Protein AF-A0A955KPF1-F1 (afdb_monomer)

pLDDT: mean 85.53, std 12.34, range [39.06, 94.88]

Nearest PDB structures (foldseek):
  8xyv-assembly1_A  TM=4.304E-01  e=3.222E+00  synthetic construct

Secondary structure (DSSP, 8-state):
-HHHHHHHHHHHHHHHHHHTT-HHHHHHHHHHHHHHS-TTHHHHHHHHHHHHTTGGGS--HHHHHHHHHHHHHHHHHHHHHGGG-

Radius of gyration: 13.69 Å; Cα contacts (8 Å, |Δi|>4): 63; chains: 1; bounding box: 35×28×38 Å

Solvent-accessible surface area (backbone atoms only — not comparable to full-atom values): 4663 Å² total; per-residue (Å²): 109,70,70,61,52,51,49,54,53,51,54,50,51,34,53,51,23,55,77,70,65,36,57,71,58,23,52,53,48,47,52,55,42,46,77,76,45,75,43,70,66,44,35,57,51,13,48,51,49,19,58,71,73,53,21,87,82,55,76,48,59,46,30,52,49,27,46,53,48,31,55,53,50,54,63,47,46,58,63,64,54,61,78,77,114

Mean predicted aligned error: 5.7 Å

Structure (mmCIF, N/CA/C/O backbone):
data_AF-A0A955KPF1-F1
#
_entry.id   AF-A0A955KPF1-F1
#
loop_
_atom_site.group_PDB
_atom_site.id
_atom_site.type_symbol
_atom_site.label_atom_id
_atom_site.label_alt_id
_atom_site.label_comp_id
_atom_site.label_asym_id
_atom_site.label_entity_id
_atom_site.label_seq_id
_atom_site.pdbx_PDB_ins_code
_atom_site.Cartn_x
_atom_site.Cartn_y
_atom_site.Cartn_z
_atom_site.occupancy
_atom_site.B_iso_or_equiv
_atom_site.auth_seq_id
_atom_site.auth_comp_id
_atom_site.auth_asym_id
_atom_site.auth_atom_id
_atom_site.pdbx_PDB_model_num
ATOM 1 N N . MET A 1 1 ? -11.821 14.287 13.020 1.00 66.75 1 MET A N 1
ATOM 2 C CA . MET A 1 1 ? -10.553 14.959 12.648 1.00 66.75 1 MET A CA 1
ATOM 3 C C . MET A 1 1 ? -9.322 14.076 12.881 1.00 66.75 1 MET A C 1
ATOM 5 O O . MET A 1 1 ? -8.624 13.793 11.920 1.00 66.75 1 MET A O 1
ATOM 9 N N . ILE A 1 2 ? -9.092 13.553 14.095 1.00 79.81 2 ILE A N 1
ATOM 10 C CA . ILE A 1 2 ? -7.887 12.757 14.432 1.00 79.81 2 ILE A CA 1
ATOM 11 C C . ILE A 1 2 ? -7.728 11.486 13.570 1.00 79.81 2 ILE A C 1
ATOM 13 O O . ILE A 1 2 ? -6.642 11.228 13.063 1.00 79.81 2 ILE A O 1
ATOM 17 N N . ARG A 1 3 ? -8.807 10.720 13.333 1.00 82.19 3 ARG A N 1
ATOM 18 C CA . ARG A 1 3 ? -8.755 9.502 12.488 1.00 82.19 3 ARG A CA 1
ATOM 19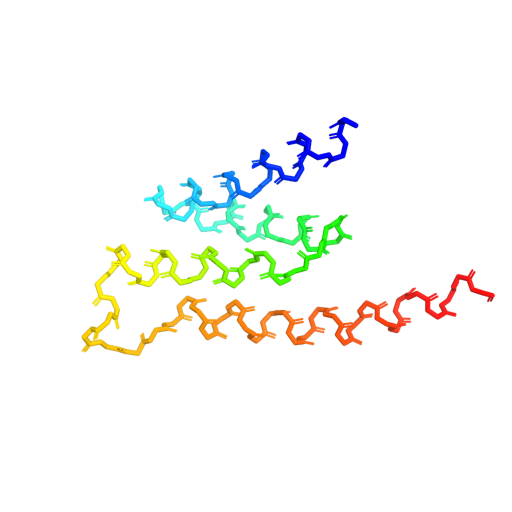 C C . ARG A 1 3 ? -8.394 9.795 11.027 1.00 82.19 3 ARG A C 1
ATOM 21 O O . ARG A 1 3 ? -7.696 9.007 10.406 1.00 82.19 3 ARG A O 1
ATOM 28 N N . PHE A 1 4 ? -8.848 10.930 10.498 1.00 86.62 4 PHE A N 1
ATOM 29 C CA . PHE A 1 4 ? -8.547 11.351 9.128 1.00 86.62 4 PHE A CA 1
ATOM 30 C C . PHE A 1 4 ? -7.093 11.817 8.994 1.00 86.62 4 PHE A C 1
ATOM 32 O O . PHE A 1 4 ? -6.403 11.432 8.057 1.00 86.62 4 PHE A O 1
ATOM 39 N N . LEU A 1 5 ? -6.595 12.568 9.981 1.00 89.69 5 LEU A N 1
ATOM 40 C CA . LEU A 1 5 ? -5.188 12.960 10.036 1.00 89.69 5 LEU A CA 1
ATOM 41 C C . LEU A 1 5 ? -4.273 11.726 10.113 1.00 89.69 5 LEU A C 1
ATOM 43 O O . LEU A 1 5 ? -3.305 11.626 9.368 1.00 89.69 5 LEU A O 1
ATOM 47 N N . GLY A 1 6 ? -4.617 10.757 10.969 1.00 89.69 6 GLY A N 1
ATOM 48 C CA . GLY A 1 6 ? -3.877 9.501 11.095 1.00 89.69 6 GLY A CA 1
ATOM 49 C C . GLY A 1 6 ? -3.877 8.665 9.813 1.00 89.69 6 GLY A C 1
ATOM 50 O O . GLY A 1 6 ? -2.860 8.054 9.495 1.00 89.69 6 GLY A O 1
ATOM 51 N N . PHE A 1 7 ? -4.978 8.678 9.055 1.00 91.81 7 PHE A N 1
ATOM 52 C CA . PHE A 1 7 ? -5.048 8.051 7.736 1.00 91.81 7 PHE A CA 1
ATOM 53 C C . PHE A 1 7 ? -4.053 8.692 6.763 1.00 91.81 7 PHE A C 1
ATOM 55 O O . PHE A 1 7 ? -3.232 7.982 6.190 1.00 91.81 7 PHE A O 1
ATOM 62 N N . ILE A 1 8 ?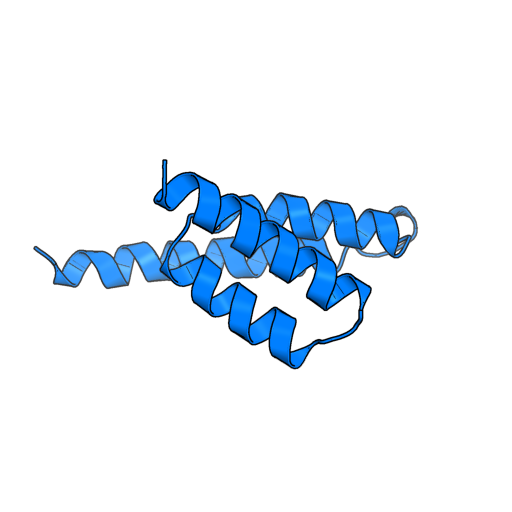 -4.069 10.023 6.625 1.00 92.81 8 ILE A N 1
ATOM 63 C CA . ILE A 1 8 ? -3.158 10.737 5.715 1.00 92.81 8 ILE A CA 1
ATOM 64 C C . ILE A 1 8 ? -1.700 10.492 6.109 1.00 92.81 8 ILE A C 1
ATOM 66 O O . ILE A 1 8 ? -0.882 10.156 5.259 1.00 92.81 8 ILE A O 1
ATOM 70 N N . ILE A 1 9 ? -1.377 10.617 7.399 1.00 93.44 9 ILE A N 1
ATOM 71 C CA . ILE A 1 9 ? -0.012 10.413 7.899 1.00 93.44 9 ILE A CA 1
ATOM 72 C C . ILE A 1 9 ? 0.457 8.986 7.611 1.00 93.44 9 ILE A C 1
ATOM 74 O O . ILE A 1 9 ? 1.554 8.806 7.090 1.00 93.44 9 ILE A O 1
ATOM 78 N N . GLY A 1 10 ? -0.365 7.978 7.915 1.00 93.12 10 GLY A N 1
ATOM 79 C CA . GLY A 1 10 ? -0.025 6.581 7.652 1.00 93.12 10 GLY A CA 1
ATOM 80 C C . GLY A 1 10 ? 0.174 6.307 6.163 1.00 93.12 10 GLY A C 1
ATOM 81 O O . GLY A 1 10 ? 1.158 5.680 5.784 1.00 93.12 10 GLY A O 1
ATOM 82 N N . TRP A 1 11 ? -0.709 6.840 5.318 1.00 93.88 11 TRP A N 1
ATOM 83 C CA . TRP A 1 11 ? -0.627 6.697 3.867 1.00 93.88 11 TRP A CA 1
ATOM 84 C C . TRP A 1 11 ? 0.657 7.330 3.304 1.00 93.88 11 TRP A C 1
ATOM 86 O O . TRP A 1 11 ? 1.406 6.678 2.575 1.00 93.88 11 TRP A O 1
ATOM 96 N N . CYS A 1 12 ? 0.978 8.562 3.714 1.00 94.38 12 CYS A N 1
ATOM 97 C CA . CYS A 1 12 ? 2.214 9.244 3.324 1.00 94.38 12 CYS A CA 1
ATOM 98 C C . CYS A 1 12 ? 3.463 8.517 3.831 1.00 94.38 12 CYS A C 1
ATOM 100 O O . CYS A 1 12 ? 4.455 8.429 3.113 1.00 94.38 12 CYS A O 1
ATOM 102 N N . LEU A 1 13 ? 3.425 7.980 5.053 1.00 94.88 13 LEU A N 1
ATOM 103 C CA . LEU A 1 13 ? 4.556 7.263 5.633 1.00 94.88 13 LEU A CA 1
ATOM 104 C C . LEU A 1 13 ? 4.884 5.990 4.845 1.00 94.88 13 LEU A C 1
ATOM 106 O O . LEU A 1 13 ? 6.059 5.711 4.625 1.00 94.88 13 LEU A O 1
ATOM 110 N N . ILE A 1 14 ? 3.867 5.255 4.378 1.00 94.06 14 ILE A N 1
ATOM 111 C CA . ILE A 1 14 ? 4.053 4.089 3.499 1.00 94.06 14 ILE A CA 1
ATOM 112 C C . ILE A 1 14 ? 4.729 4.522 2.199 1.00 94.06 14 ILE A C 1
ATOM 114 O O . ILE A 1 14 ? 5.741 3.937 1.816 1.00 94.06 14 ILE A O 1
ATOM 118 N N . LEU A 1 15 ? 4.212 5.572 1.552 1.00 93.62 15 LEU A N 1
ATOM 119 C CA . LEU A 1 15 ? 4.771 6.086 0.303 1.00 93.62 15 LEU A CA 1
ATOM 120 C C . LEU A 1 15 ? 6.249 6.481 0.465 1.00 93.62 15 LEU A C 1
ATOM 122 O O . LEU A 1 15 ? 7.096 6.022 -0.297 1.00 93.62 15 LEU A O 1
ATOM 126 N N . ILE A 1 16 ? 6.573 7.270 1.494 1.00 94.62 16 ILE A N 1
ATOM 127 C CA . ILE A 1 16 ? 7.948 7.701 1.790 1.00 94.62 16 ILE A CA 1
ATOM 128 C C . ILE A 1 16 ? 8.849 6.497 2.081 1.00 94.62 16 ILE A C 1
ATOM 130 O O . ILE A 1 16 ? 9.968 6.440 1.578 1.00 94.62 16 ILE A O 1
ATOM 134 N N . ALA A 1 17 ? 8.372 5.520 2.857 1.00 94.31 17 ALA A N 1
ATOM 135 C CA . ALA A 1 17 ? 9.151 4.333 3.191 1.00 94.31 17 ALA A CA 1
ATOM 136 C C . ALA A 1 17 ? 9.529 3.518 1.944 1.00 94.31 17 ALA A C 1
ATOM 138 O O . ALA A 1 17 ? 10.669 3.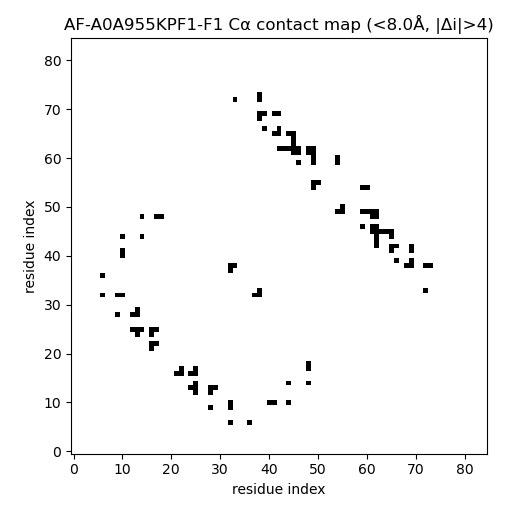068 1.840 1.00 94.31 17 ALA A O 1
ATOM 139 N N . PHE A 1 18 ? 8.613 3.365 0.982 1.00 90.50 18 PHE A N 1
ATOM 140 C CA . PHE A 1 18 ? 8.910 2.707 -0.293 1.00 90.50 18 PHE A CA 1
ATOM 141 C C . PHE A 1 18 ? 9.879 3.521 -1.157 1.00 90.50 18 PHE A C 1
ATOM 143 O O . PHE A 1 18 ? 10.841 2.956 -1.678 1.00 90.50 18 PHE A O 1
ATOM 150 N N . LEU A 1 19 ? 9.676 4.838 -1.270 1.00 91.38 19 LEU A N 1
ATOM 151 C CA . LEU A 1 19 ? 10.561 5.718 -2.045 1.00 91.38 19 LEU A CA 1
ATOM 152 C C . LEU A 1 19 ? 11.992 5.744 -1.486 1.00 91.38 19 LEU A C 1
ATOM 154 O O . LEU A 1 19 ? 12.951 5.761 -2.252 1.00 91.38 19 LEU A O 1
ATOM 158 N N . GLN A 1 20 ? 12.137 5.674 -0.161 1.00 94.00 20 GLN A N 1
ATOM 159 C CA . GLN A 1 20 ? 13.427 5.636 0.533 1.00 94.00 20 GLN A CA 1
ATOM 160 C C . GLN A 1 20 ? 14.004 4.214 0.673 1.00 94.00 20 GLN A C 1
ATOM 162 O O . GLN A 1 20 ? 15.031 4.018 1.320 1.00 94.00 20 GLN A O 1
ATOM 167 N N . GLN A 1 21 ? 13.356 3.205 0.080 1.00 90.38 21 GLN A N 1
ATOM 168 C CA . GLN A 1 21 ? 13.762 1.794 0.140 1.00 90.38 21 GLN A CA 1
ATOM 169 C C . GLN A 1 21 ? 13.851 1.225 1.570 1.00 90.38 21 GLN A C 1
ATOM 171 O O . GLN A 1 21 ? 14.557 0.252 1.840 1.00 90.38 21 GLN A O 1
ATOM 176 N N . TRP A 1 22 ? 13.097 1.789 2.512 1.00 94.38 22 TRP A N 1
ATOM 177 C CA . TRP A 1 22 ? 12.977 1.291 3.881 1.00 94.38 22 TRP A CA 1
ATOM 178 C C . TRP A 1 22 ? 11.959 0.153 3.952 1.00 94.38 22 TRP A C 1
ATOM 180 O O . TRP A 1 22 ? 10.896 0.279 4.559 1.00 94.38 22 TRP A O 1
ATOM 190 N N . VAL A 1 23 ? 12.293 -0.979 3.328 1.00 86.50 23 VAL A N 1
ATOM 191 C CA . VAL A 1 23 ? 11.371 -2.109 3.108 1.00 86.50 23 VAL A CA 1
ATOM 192 C C . VAL A 1 23 ? 10.754 -2.626 4.413 1.00 86.50 23 VAL A C 1
ATOM 194 O O . VAL A 1 23 ? 9.543 -2.810 4.493 1.00 86.50 23 VAL A O 1
ATOM 197 N N . TRP A 1 24 ? 11.554 -2.795 5.468 1.00 91.25 24 TRP A N 1
ATOM 198 C CA . TRP A 1 24 ? 11.058 -3.267 6.768 1.00 91.25 24 TRP A CA 1
ATOM 199 C C . TRP A 1 24 ? 10.050 -2.308 7.404 1.00 91.25 24 TRP A C 1
ATOM 201 O O . TRP A 1 24 ? 9.039 -2.738 7.961 1.00 91.25 24 TRP A O 1
ATOM 211 N N . LEU A 1 25 ? 10.304 -1.003 7.281 1.00 92.75 25 LEU A N 1
ATOM 212 C CA . LEU A 1 25 ? 9.410 0.030 7.791 1.00 92.75 25 LEU A CA 1
ATOM 213 C C . LEU A 1 25 ? 8.127 0.081 6.956 1.00 92.75 25 LEU A C 1
ATOM 215 O O . LEU A 1 25 ? 7.038 0.121 7.521 1.00 92.75 25 LEU A O 1
ATOM 219 N N . ALA A 1 26 ? 8.241 -0.010 5.630 1.00 90.62 26 ALA A N 1
ATOM 220 C CA . ALA A 1 26 ? 7.099 -0.062 4.725 1.00 90.62 26 ALA A CA 1
ATOM 221 C C . ALA A 1 26 ? 6.167 -1.237 5.057 1.00 90.62 26 ALA A C 1
ATOM 223 O O . ALA A 1 26 ? 4.959 -1.036 5.177 1.00 90.62 26 ALA A O 1
ATOM 224 N N . ILE A 1 27 ? 6.712 -2.435 5.291 1.00 91.62 27 ILE A N 1
ATOM 225 C CA . ILE A 1 27 ? 5.928 -3.618 5.680 1.00 91.62 27 ILE A CA 1
ATOM 226 C C . ILE A 1 27 ? 5.213 -3.382 7.016 1.00 91.62 27 ILE A C 1
ATOM 228 O O . ILE A 1 27 ? 3.997 -3.558 7.105 1.00 91.62 27 ILE A O 1
ATOM 232 N N . GLY A 1 28 ? 5.944 -2.942 8.047 1.00 93.44 28 GLY A N 1
ATOM 233 C CA . GLY A 1 28 ? 5.375 -2.717 9.378 1.00 93.44 28 GLY A CA 1
ATOM 234 C C . GLY A 1 28 ? 4.262 -1.666 9.379 1.00 93.44 28 GLY A C 1
ATOM 235 O O . GLY A 1 28 ? 3.189 -1.890 9.942 1.00 93.44 28 GLY A O 1
ATOM 236 N N . VAL A 1 29 ? 4.475 -0.541 8.693 1.00 93.38 29 VAL A N 1
ATOM 237 C CA . VAL A 1 29 ? 3.469 0.523 8.584 1.00 93.38 29 VAL A CA 1
ATOM 238 C C . VAL A 1 29 ? 2.278 0.068 7.740 1.00 93.38 29 VAL A C 1
ATOM 240 O O . VAL A 1 29 ? 1.144 0.353 8.115 1.00 93.38 29 VAL A O 1
ATOM 243 N N . THR A 1 30 ? 2.492 -0.694 6.663 1.00 92.88 30 THR A N 1
ATOM 244 C CA . THR A 1 30 ? 1.401 -1.239 5.833 1.00 92.88 30 THR A CA 1
ATOM 245 C C . THR A 1 30 ? 0.514 -2.195 6.629 1.00 92.88 30 THR A C 1
ATOM 247 O O . THR A 1 30 ? -0.712 -2.101 6.547 1.00 92.88 30 THR A O 1
ATOM 250 N N . LEU A 1 31 ? 1.098 -3.065 7.460 1.00 92.31 31 LEU A N 1
ATOM 251 C CA . LEU A 1 31 ? 0.347 -3.946 8.362 1.00 92.31 31 LEU A CA 1
ATOM 252 C C . LEU A 1 31 ? -0.490 -3.143 9.365 1.00 92.31 31 LEU A C 1
ATOM 254 O O . LEU A 1 31 ? -1.701 -3.347 9.469 1.00 92.31 31 LEU A O 1
ATOM 258 N N . LEU A 1 32 ? 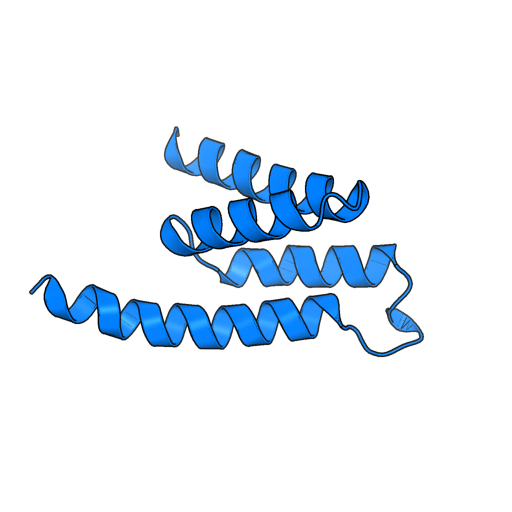0.131 -2.187 10.063 1.00 91.69 32 LEU A N 1
ATOM 259 C CA . LEU A 1 32 ? -0.561 -1.332 11.033 1.00 91.69 32 LEU A CA 1
ATOM 260 C C . LEU A 1 32 ? -1.683 -0.512 10.384 1.00 91.69 32 LEU A C 1
ATOM 262 O O . LEU A 1 32 ? -2.773 -0.384 10.949 1.00 91.69 32 LEU A O 1
ATOM 266 N N . PHE A 1 33 ? -1.430 0.017 9.188 1.00 92.44 33 PHE A N 1
ATOM 267 C CA . PHE A 1 33 ? -2.411 0.750 8.402 1.00 92.44 33 PHE A CA 1
ATOM 268 C C . PHE A 1 33 ? -3.586 -0.147 8.007 1.00 92.44 33 PHE A C 1
ATOM 270 O O . PHE A 1 33 ? -4.732 0.260 8.168 1.00 92.44 33 PHE A O 1
ATOM 277 N N . SER A 1 34 ? -3.315 -1.380 7.575 1.00 90.69 34 SER A N 1
ATOM 278 C CA . SER A 1 34 ? -4.343 -2.343 7.159 1.00 90.69 34 SER A CA 1
ATOM 279 C C . SER A 1 34 ? -5.278 -2.721 8.305 1.00 90.69 34 SER A C 1
ATOM 281 O O . SER A 1 34 ? -6.491 -2.787 8.124 1.00 90.69 34 SER A O 1
ATOM 283 N N . ILE A 1 35 ? -4.742 -2.878 9.519 1.00 89.06 35 ILE A N 1
ATOM 284 C CA . ILE A 1 35 ? -5.549 -3.158 10.715 1.00 89.06 35 ILE A CA 1
ATOM 285 C C . ILE A 1 35 ? -6.496 -1.987 11.022 1.00 89.06 35 ILE A C 1
ATOM 287 O O . ILE A 1 35 ? -7.672 -2.192 11.325 1.00 89.06 35 ILE A O 1
ATOM 291 N N . ARG A 1 36 ? -5.996 -0.747 10.948 1.00 87.06 36 ARG A N 1
ATOM 292 C CA . ARG A 1 36 ? -6.707 0.455 11.421 1.00 87.06 36 ARG A CA 1
ATOM 293 C C . ARG A 1 36 ? -7.604 1.121 10.377 1.00 87.06 36 ARG A C 1
ATOM 295 O O . ARG A 1 36 ? -8.558 1.801 10.762 1.00 87.06 36 ARG A O 1
ATOM 302 N N . TYR A 1 37 ? -7.292 0.963 9.096 1.00 88.56 37 TYR A N 1
ATOM 303 C CA . TYR A 1 37 ? -7.918 1.680 7.987 1.00 88.56 37 TYR A CA 1
ATOM 304 C C . TYR A 1 37 ? -8.324 0.726 6.858 1.00 88.56 37 TYR A C 1
ATOM 306 O O . TYR A 1 37 ? -8.040 -0.471 6.885 1.00 88.56 37 TYR A O 1
ATOM 314 N N . GLN A 1 38 ? -9.064 1.242 5.880 1.00 87.12 38 GLN A N 1
ATOM 315 C CA . GLN A 1 38 ? -9.512 0.455 4.733 1.00 87.12 38 GLN A CA 1
ATOM 316 C C . GLN A 1 38 ? -8.355 0.251 3.749 1.00 87.12 38 GLN A C 1
ATOM 318 O O . GLN A 1 38 ? -7.657 1.203 3.394 1.00 87.12 38 GLN A O 1
ATOM 323 N N . THR A 1 39 ? -8.149 -0.993 3.309 1.00 88.69 39 THR A N 1
ATOM 324 C CA . THR A 1 39 ? -6.945 -1.360 2.546 1.00 88.69 39 THR A CA 1
ATOM 325 C C . THR A 1 39 ? -7.003 -0.962 1.073 1.00 88.69 39 THR A C 1
ATOM 327 O O . THR A 1 39 ? -5.955 -0.854 0.443 1.00 88.69 39 THR A O 1
ATOM 330 N N . HIS A 1 40 ? -8.180 -0.627 0.529 1.00 88.94 40 HIS A N 1
ATOM 331 C CA . HIS A 1 40 ? -8.317 -0.159 -0.859 1.00 88.94 40 HIS A CA 1
ATOM 332 C C . HIS A 1 40 ? -7.467 1.093 -1.152 1.00 88.94 40 HIS A C 1
ATOM 334 O O . HIS A 1 40 ? -7.021 1.290 -2.279 1.00 88.94 40 HIS A O 1
ATOM 340 N N . ALA A 1 41 ? -7.178 1.923 -0.142 1.00 90.12 41 ALA A N 1
ATOM 341 C CA . ALA A 1 41 ? -6.314 3.095 -0.287 1.00 90.12 41 ALA A CA 1
ATOM 342 C C . ALA A 1 41 ? -4.855 2.736 -0.638 1.00 90.12 41 ALA A C 1
ATOM 344 O O . ALA A 1 41 ? -4.138 3.567 -1.200 1.00 90.12 41 ALA A O 1
ATOM 345 N N . LEU A 1 42 ? -4.419 1.505 -0.343 1.00 91.62 42 LEU A N 1
ATOM 346 C CA . LEU A 1 42 ? -3.101 0.989 -0.721 1.00 91.62 42 LEU A CA 1
ATOM 347 C C . LEU A 1 42 ? -3.001 0.723 -2.229 1.00 91.62 42 LEU A C 1
ATOM 349 O O . LEU A 1 42 ? -1.901 0.766 -2.769 1.00 91.62 42 LEU A O 1
ATOM 353 N N . LEU A 1 43 ? -4.127 0.512 -2.925 1.00 92.94 43 LEU A N 1
ATOM 354 C CA . LEU A 1 43 ? -4.147 0.348 -4.385 1.00 92.94 43 LEU A CA 1
ATOM 355 C C . LEU A 1 43 ? -3.623 1.603 -5.081 1.00 92.94 43 LEU A C 1
ATOM 357 O O . LEU A 1 43 ? -2.838 1.512 -6.020 1.00 92.94 43 LEU A O 1
ATOM 361 N N . LEU A 1 44 ? -4.013 2.778 -4.576 1.00 93.19 44 LEU A N 1
ATOM 362 C CA . LEU A 1 44 ? -3.527 4.052 -5.094 1.00 93.19 44 LEU A CA 1
ATOM 363 C C . LEU A 1 44 ? -2.015 4.206 -4.874 1.00 93.19 44 LEU A C 1
ATOM 365 O O . LEU A 1 44 ? -1.323 4.6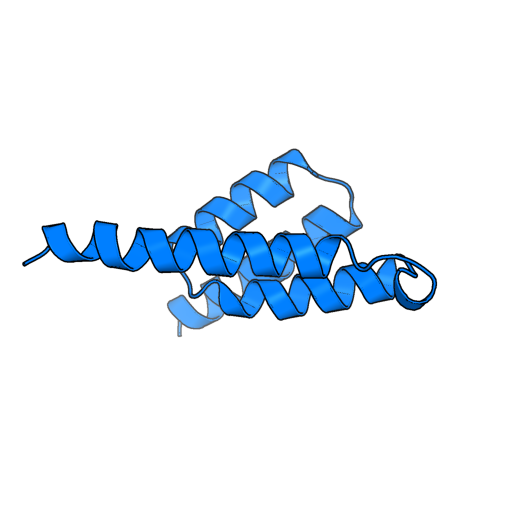90 -5.764 1.00 93.19 44 LEU A O 1
ATOM 369 N N . ILE A 1 45 ? -1.497 3.760 -3.721 1.00 92.44 45 ILE A N 1
ATOM 370 C CA . ILE A 1 45 ? -0.046 3.731 -3.467 1.00 92.44 45 ILE A CA 1
ATOM 371 C C . ILE A 1 45 ? 0.639 2.803 -4.470 1.00 92.44 45 ILE A C 1
ATOM 373 O O . ILE A 1 45 ? 1.624 3.206 -5.078 1.00 92.44 45 ILE A O 1
ATOM 377 N N . GLY A 1 46 ? 0.112 1.591 -4.667 1.00 91.50 46 GLY A N 1
ATOM 378 C CA . GLY A 1 46 ? 0.661 0.623 -5.617 1.00 91.50 46 GLY A CA 1
ATOM 379 C C . GLY A 1 46 ? 0.758 1.191 -7.033 1.00 91.50 46 GLY A C 1
ATOM 380 O O . GLY A 1 46 ? 1.820 1.115 -7.644 1.00 91.50 46 GLY A O 1
ATOM 381 N N . LEU A 1 47 ? -0.302 1.859 -7.500 1.00 92.19 47 LEU A N 1
ATOM 382 C CA . LEU A 1 47 ? -0.339 2.502 -8.815 1.00 92.19 47 LEU A CA 1
ATOM 383 C C . LEU A 1 47 ? 0.689 3.636 -8.944 1.00 92.19 47 LEU A C 1
ATOM 385 O O . LEU A 1 47 ? 1.364 3.753 -9.966 1.00 92.19 47 LEU A O 1
ATOM 389 N N . LEU A 1 48 ? 0.821 4.472 -7.909 1.00 92.38 48 LEU A N 1
ATOM 390 C CA . LEU A 1 48 ? 1.798 5.563 -7.883 1.00 92.38 48 LEU A CA 1
ATOM 391 C C . LEU A 1 48 ? 3.236 5.040 -7.870 1.00 92.38 48 LEU A C 1
ATOM 393 O O . LEU A 1 48 ? 4.082 5.581 -8.577 1.00 92.38 48 LEU A O 1
ATOM 397 N N . LEU A 1 49 ? 3.512 3.992 -7.090 1.00 90.69 49 LEU A N 1
ATOM 398 C C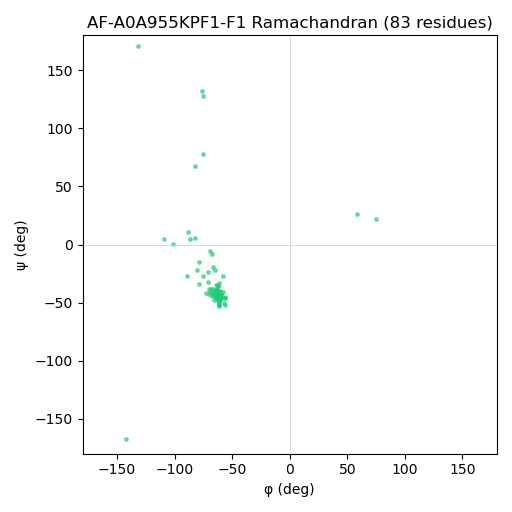A . LEU A 1 49 ? 4.831 3.366 -7.024 1.00 90.69 49 LEU A CA 1
ATOM 399 C C . LEU A 1 49 ? 5.195 2.692 -8.347 1.00 90.69 49 LEU A C 1
ATOM 401 O O . LEU A 1 49 ? 6.307 2.882 -8.830 1.00 90.69 49 LEU A O 1
ATOM 405 N N . ASP A 1 50 ? 4.265 1.970 -8.971 1.00 89.94 50 ASP A N 1
ATOM 406 C CA . ASP A 1 50 ? 4.480 1.400 -10.303 1.00 89.94 50 ASP A CA 1
ATOM 407 C C . ASP A 1 50 ? 4.768 2.488 -11.343 1.00 89.94 50 ASP A C 1
ATOM 409 O O . ASP A 1 50 ? 5.698 2.352 -12.138 1.00 89.94 50 ASP A O 1
ATOM 413 N N . GLY A 1 51 ? 4.032 3.603 -11.307 1.00 88.94 51 GLY A N 1
ATOM 414 C CA . GLY A 1 51 ? 4.314 4.747 -12.169 1.00 88.94 51 GLY A CA 1
ATOM 415 C C . GLY A 1 51 ? 5.682 5.376 -11.911 1.00 88.94 51 GLY A C 1
ATOM 416 O O . GLY A 1 51 ? 6.402 5.683 -12.859 1.00 88.94 51 GLY A O 1
ATOM 417 N N . TYR A 1 52 ? 6.071 5.510 -10.643 1.00 88.81 52 TYR A N 1
ATOM 418 C CA . TYR 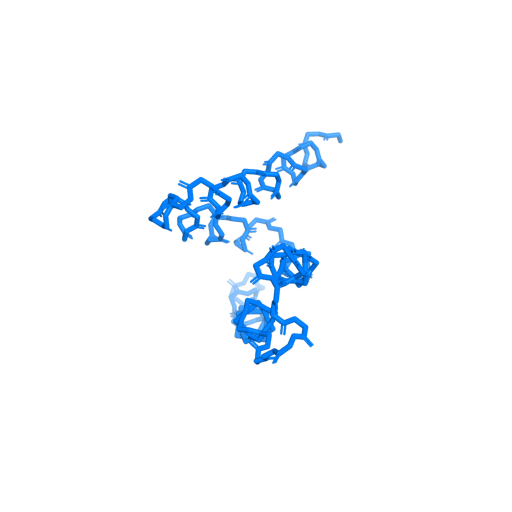A 1 52 ? 7.365 6.059 -10.239 1.00 88.81 52 TYR A CA 1
ATOM 419 C C . TYR A 1 52 ? 8.544 5.178 -10.676 1.00 88.81 52 TYR A C 1
ATOM 421 O O . TYR A 1 52 ? 9.531 5.685 -11.205 1.00 88.81 52 TYR A O 1
ATOM 429 N N . PHE A 1 53 ? 8.438 3.859 -10.504 1.00 86.00 53 PHE A N 1
ATOM 430 C CA . PHE A 1 53 ? 9.483 2.907 -10.891 1.00 86.00 53 PHE A CA 1
ATOM 431 C C . PHE A 1 53 ? 9.450 2.530 -12.384 1.00 86.00 53 PHE A C 1
ATOM 433 O O . PHE A 1 53 ? 10.222 1.676 -12.817 1.00 86.00 53 PHE A O 1
ATOM 440 N N . GLY A 1 54 ? 8.592 3.167 -13.189 1.00 79.44 54 GLY A N 1
ATOM 441 C CA . GLY A 1 54 ? 8.544 2.963 -14.640 1.00 79.44 54 GLY A CA 1
ATOM 442 C C . GLY A 1 54 ? 7.904 1.638 -15.067 1.00 79.44 54 GLY A C 1
ATOM 443 O O . GLY A 1 54 ? 8.133 1.170 -16.182 1.00 79.44 54 GLY A O 1
ATOM 444 N N . ALA A 1 55 ? 7.076 1.034 -14.212 1.00 64.75 55 ALA A N 1
ATOM 445 C CA . ALA A 1 55 ? 6.454 -0.261 -14.462 1.00 64.75 55 ALA A CA 1
ATOM 446 C C . ALA A 1 55 ? 5.390 -0.240 -15.575 1.00 64.75 55 ALA A C 1
ATOM 448 O O . ALA A 1 55 ? 4.940 -1.301 -15.978 1.00 64.75 55 ALA A O 1
ATOM 449 N N . PHE A 1 56 ? 5.027 0.913 -16.153 1.00 63.97 56 PHE A N 1
ATOM 450 C CA . PHE A 1 56 ? 4.139 0.960 -17.330 1.00 63.97 56 PHE A CA 1
ATOM 451 C C . PHE A 1 56 ? 4.760 0.371 -18.613 1.00 63.97 56 PHE A C 1
ATOM 453 O O . PHE A 1 56 ? 4.051 0.185 -19.599 1.00 63.97 56 PHE A O 1
ATOM 460 N N . TYR A 1 57 ? 6.054 0.032 -18.595 1.00 58.75 57 TYR A N 1
ATOM 461 C CA . TYR A 1 57 ? 6.731 -0.744 -19.644 1.00 58.75 57 TYR A CA 1
ATOM 462 C C . TYR A 1 57 ? 6.941 -2.225 -19.266 1.00 58.75 57 TYR A C 1
ATOM 464 O O . TYR A 1 57 ? 7.498 -2.994 -20.047 1.00 58.75 57 TYR A O 1
ATOM 472 N N . HIS A 1 58 ? 6.497 -2.631 -18.072 1.00 72.88 58 HIS A N 1
ATOM 473 C CA . HIS A 1 58 ? 6.702 -3.953 -17.482 1.00 72.88 58 HIS A CA 1
ATOM 474 C C . HIS A 1 58 ? 5.453 -4.414 -16.706 1.00 72.88 58 HIS A C 1
ATOM 476 O O . HIS A 1 58 ? 4.359 -3.879 -16.867 1.00 72.88 58 HIS A O 1
ATOM 482 N N . VAL A 1 59 ? 5.581 -5.469 -15.901 1.00 83.00 59 VAL A N 1
ATOM 483 C CA . VAL A 1 59 ? 4.490 -5.933 -15.037 1.00 83.00 59 VAL A CA 1
ATOM 484 C C . VAL A 1 59 ? 4.359 -4.971 -13.840 1.00 83.00 59 VAL A C 1
ATOM 486 O O . VAL A 1 59 ? 5.365 -4.741 -13.167 1.00 83.00 59 VAL A O 1
ATOM 489 N N . PRO A 1 60 ? 3.161 -4.432 -13.536 1.00 88.31 60 PRO A N 1
ATOM 490 C CA . PRO A 1 60 ? 2.925 -3.523 -12.409 1.00 88.31 60 PRO A CA 1
ATOM 491 C C . PRO A 1 60 ? 2.902 -4.292 -11.077 1.00 88.31 60 PRO A C 1
ATOM 493 O O . PRO A 1 60 ? 1.849 -4.652 -10.541 1.00 88.31 60 PRO A O 1
ATOM 496 N N . VAL A 1 61 ? 4.091 -4.636 -10.576 1.00 88.38 61 VAL A N 1
ATOM 497 C CA . VAL A 1 61 ? 4.264 -5.507 -9.406 1.00 88.38 61 VAL A CA 1
ATOM 498 C C . VAL A 1 61 ? 3.657 -4.882 -8.150 1.00 88.38 61 VAL A C 1
ATOM 500 O O . VAL A 1 61 ? 3.006 -5.594 -7.385 1.00 88.38 61 VAL A O 1
ATOM 503 N N . PHE A 1 62 ? 3.815 -3.574 -7.926 1.00 89.62 62 PHE A N 1
ATOM 504 C CA . PHE A 1 62 ? 3.328 -2.944 -6.696 1.00 89.62 62 PHE A CA 1
ATOM 505 C C . PHE A 1 62 ? 1.799 -2.886 -6.648 1.00 89.62 62 PHE A C 1
ATOM 507 O O . PHE A 1 62 ? 1.212 -3.145 -5.598 1.00 89.62 62 PHE A O 1
ATOM 514 N N . SER A 1 63 ? 1.143 -2.627 -7.777 1.00 91.12 63 SER A N 1
ATOM 515 C CA . SER A 1 63 ? -0.316 -2.648 -7.900 1.00 91.12 63 SER A CA 1
ATOM 516 C C . SER A 1 63 ? -0.867 -4.057 -7.717 1.00 91.12 63 SER A C 1
ATOM 518 O O . SER A 1 63 ? -1.857 -4.233 -7.010 1.00 91.12 63 SER A O 1
ATOM 520 N N . LEU A 1 64 ? -0.219 -5.076 -8.295 1.00 91.81 64 LEU A N 1
ATOM 521 C CA . LEU A 1 64 ? -0.620 -6.477 -8.113 1.00 91.81 64 LEU A CA 1
ATOM 522 C C . LEU A 1 64 ? -0.455 -6.941 -6.661 1.00 91.81 64 LEU A C 1
ATOM 524 O O . LEU A 1 64 ? -1.329 -7.633 -6.132 1.00 91.81 64 LEU A O 1
ATOM 528 N N . LEU A 1 65 ? 0.630 -6.536 -5.996 1.00 91.69 65 LEU A N 1
ATOM 529 C CA . LEU A 1 65 ? 0.833 -6.798 -4.572 1.00 91.69 65 LEU A CA 1
ATOM 530 C C . LEU A 1 65 ? -0.218 -6.086 -3.719 1.00 91.69 65 LEU A C 1
ATOM 532 O O . LEU A 1 65 ? -0.817 -6.719 -2.852 1.00 91.69 65 LEU A O 1
ATOM 536 N N . ALA A 1 66 ? -0.489 -4.807 -3.987 1.00 92.31 66 ALA A N 1
ATOM 537 C CA . ALA A 1 66 ? -1.518 -4.048 -3.283 1.00 92.31 66 ALA A CA 1
ATOM 538 C C . ALA A 1 66 ? -2.913 -4.666 -3.473 1.00 92.31 66 ALA A C 1
ATOM 540 O O . ALA A 1 66 ? -3.674 -4.753 -2.512 1.00 92.31 66 ALA A O 1
ATOM 541 N N . LEU A 1 67 ? -3.230 -5.148 -4.679 1.00 93.38 67 LEU A N 1
ATOM 542 C CA . LEU A 1 67 ? -4.486 -5.835 -4.984 1.00 93.38 67 LEU A CA 1
ATOM 543 C C . LEU A 1 67 ? -4.603 -7.164 -4.240 1.00 93.38 67 LEU A C 1
ATOM 545 O O . LEU A 1 67 ? -5.620 -7.430 -3.605 1.00 93.38 67 LEU A O 1
ATOM 549 N N . SER A 1 68 ? -3.550 -7.978 -4.280 1.00 93.31 68 SER A N 1
ATOM 550 C CA . SER A 1 68 ? -3.511 -9.263 -3.578 1.00 93.31 68 SER A CA 1
ATOM 551 C C . SER A 1 68 ? -3.657 -9.060 -2.071 1.00 93.31 68 SER A C 1
ATOM 553 O O . SER A 1 68 ? -4.433 -9.754 -1.419 1.00 93.31 68 SER A O 1
ATOM 555 N N . TRP A 1 69 ? -2.958 -8.063 -1.525 1.00 93.00 69 TRP A N 1
ATOM 556 C CA . TRP A 1 69 ? -3.046 -7.698 -0.118 1.00 93.00 69 TRP A CA 1
ATOM 557 C C . TRP A 1 69 ? -4.441 -7.205 0.269 1.00 93.00 69 TRP A C 1
ATOM 559 O O . TRP A 1 69 ? -4.975 -7.652 1.278 1.00 93.00 69 TRP A O 1
ATOM 569 N N . PHE A 1 70 ? -5.054 -6.341 -0.543 1.00 92.00 70 PHE A N 1
ATOM 570 C CA . PHE A 1 70 ? -6.428 -5.876 -0.355 1.00 92.00 70 PHE A CA 1
ATOM 571 C C . PHE A 1 70 ? -7.419 -7.047 -0.297 1.00 92.00 70 PHE A C 1
ATOM 573 O O . PHE A 1 70 ? -8.165 -7.170 0.671 1.00 92.00 70 PHE A O 1
ATOM 580 N N . VAL A 1 71 ? -7.386 -7.945 -1.289 1.00 91.19 71 VAL A N 1
ATOM 581 C CA . VAL A 1 71 ? -8.294 -9.102 -1.345 1.00 91.19 71 VAL A CA 1
ATOM 582 C C . VAL A 1 71 ? -8.104 -10.003 -0.130 1.00 91.19 71 VAL A C 1
ATOM 584 O O . VAL A 1 71 ? -9.084 -10.382 0.511 1.00 91.19 71 VAL A O 1
ATOM 587 N N . LEU A 1 72 ? -6.855 -10.327 0.214 1.00 90.81 72 LEU A N 1
ATOM 588 C CA . LEU A 1 72 ? -6.550 -11.160 1.373 1.00 90.81 72 LEU A CA 1
ATOM 589 C C . LEU A 1 72 ? -7.036 -10.499 2.663 1.00 90.81 72 LEU A C 1
ATOM 591 O O . LEU A 1 72 ? -7.776 -11.112 3.429 1.00 90.81 72 LEU A O 1
ATOM 595 N N . PHE A 1 73 ? -6.642 -9.252 2.905 1.00 89.06 73 PHE A N 1
ATOM 596 C CA . PHE A 1 73 ? -6.883 -8.592 4.179 1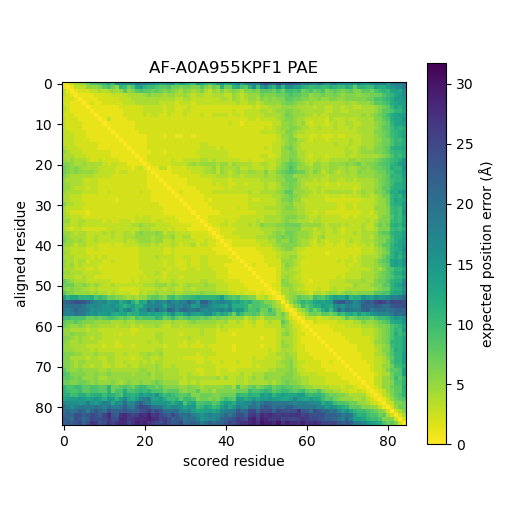.00 89.06 73 PHE A CA 1
ATOM 597 C C . PHE A 1 73 ? -8.364 -8.294 4.413 1.00 89.06 73 PHE A C 1
ATOM 599 O O . PHE A 1 73 ? -8.843 -8.524 5.519 1.00 89.06 73 PHE A O 1
ATOM 606 N N . GLU A 1 74 ? -9.112 -7.843 3.400 1.00 85.19 74 GLU A N 1
ATOM 607 C CA . GLU A 1 74 ? -10.561 -7.655 3.553 1.00 85.19 74 GLU A CA 1
ATOM 608 C C . GLU A 1 74 ? -11.279 -9.006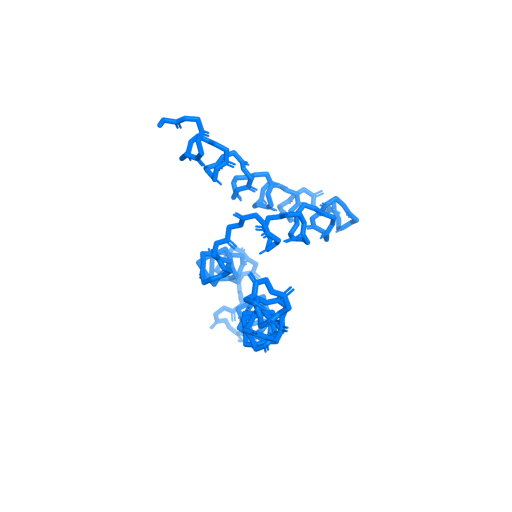 3.747 1.00 85.19 74 GLU A C 1
ATOM 610 O O . GLU A 1 74 ? -12.122 -9.117 4.633 1.00 85.19 74 GLU A O 1
ATOM 615 N N . SER A 1 75 ? -10.857 -10.079 3.059 1.00 86.69 75 SER A N 1
ATOM 616 C CA . SER A 1 75 ? -11.405 -11.432 3.295 1.00 86.69 75 SER A CA 1
ATOM 617 C C . SER A 1 75 ? -11.159 -11.939 4.725 1.00 86.69 75 SER A C 1
ATOM 619 O O . SER A 1 75 ? -11.969 -12.685 5.281 1.00 86.69 75 SER A O 1
ATOM 621 N N . PHE A 1 76 ? -10.030 -11.562 5.335 1.00 84.94 76 PHE A N 1
ATOM 622 C CA . PHE A 1 76 ? -9.742 -11.860 6.741 1.00 84.94 76 PHE A CA 1
ATOM 623 C C . PHE A 1 76 ? -10.471 -10.924 7.703 1.00 84.94 76 PHE A C 1
ATOM 625 O O . PHE A 1 76 ? -10.863 -11.363 8.784 1.00 84.94 76 PHE A O 1
ATOM 632 N N . ARG A 1 77 ? -10.670 -9.654 7.333 1.00 76.25 77 ARG A N 1
ATOM 633 C CA . ARG A 1 77 ? -11.369 -8.669 8.162 1.00 76.25 77 ARG A CA 1
ATOM 634 C C . ARG A 1 77 ? -12.798 -9.111 8.446 1.00 76.25 77 ARG A C 1
ATOM 636 O O . ARG A 1 77 ? -13.203 -9.039 9.603 1.00 76.25 77 ARG A O 1
ATOM 643 N N . ASP A 1 78 ? -13.507 -9.637 7.450 1.00 71.00 78 ASP A N 1
ATOM 644 C CA . ASP A 1 78 ? -14.857 -10.174 7.651 1.00 71.00 78 ASP A CA 1
ATOM 645 C C . ASP A 1 78 ? -14.863 -11.294 8.701 1.00 71.00 78 ASP A C 1
ATOM 647 O O . ASP A 1 78 ? -15.698 -11.307 9.599 1.00 71.00 78 ASP A O 1
ATOM 651 N N . ARG A 1 79 ? -13.865 -12.187 8.682 1.00 69.75 79 ARG A N 1
ATOM 652 C CA . ARG A 1 79 ? -13.742 -13.273 9.673 1.00 69.75 79 ARG A CA 1
ATOM 653 C C . ARG A 1 79 ? -13.339 -12.790 11.066 1.00 69.75 79 ARG A C 1
ATOM 655 O O . ARG A 1 79 ? -13.746 -13.395 12.051 1.00 69.75 79 ARG A O 1
ATOM 662 N N . LEU A 1 80 ? -12.541 -11.728 11.157 1.00 59.62 80 LEU A N 1
ATOM 663 C CA . LEU A 1 80 ? -12.115 -11.138 12.430 1.00 59.62 80 LEU A CA 1
ATOM 664 C C . LEU A 1 80 ? -13.228 -10.316 13.096 1.00 59.62 80 LEU A C 1
ATOM 666 O O . LEU A 1 80 ? -13.244 -10.209 14.318 1.00 59.62 80 LEU A O 1
ATOM 670 N N . ASN A 1 81 ? -14.162 -9.764 12.317 1.00 56.59 81 ASN A N 1
ATOM 671 C CA . ASN A 1 81 ? -15.309 -9.022 12.846 1.00 56.59 81 ASN A CA 1
ATOM 672 C C . ASN A 1 81 ? -16.455 -9.930 13.325 1.00 56.59 81 ASN A C 1
ATOM 674 O O . ASN A 1 81 ? -17.235 -9.507 14.170 1.00 56.59 81 ASN A O 1
ATOM 678 N N . VAL A 1 82 ? -16.541 -11.177 12.845 1.00 52.41 82 VAL A N 1
ATOM 679 C CA . VAL A 1 82 ? -17.578 -12.146 13.266 1.00 52.41 82 VAL A CA 1
ATOM 680 C C . VAL A 1 82 ? -17.435 -12.570 14.737 1.00 52.41 82 VAL A C 1
ATOM 682 O O . VAL A 1 82 ? -18.405 -13.014 15.333 1.00 52.41 82 VAL A O 1
ATOM 685 N N . SER A 1 83 ? -16.267 -12.402 15.373 1.00 46.38 83 SER A N 1
ATOM 686 C CA . SER A 1 83 ? -16.090 -12.721 16.804 1.00 46.38 83 SER A CA 1
ATOM 687 C C . SER A 1 83 ? -16.432 -11.562 17.757 1.00 46.38 83 SER A C 1
ATOM 689 O O . SER A 1 83 ? -16.034 -11.603 18.924 1.00 46.38 83 SER A O 1
ATOM 691 N N . GLN A 1 84 ? -17.049 -10.489 17.255 1.00 47.53 84 GLN A N 1
ATOM 692 C CA . GLN A 1 84 ? -17.457 -9.313 18.036 1.00 47.53 84 GLN A CA 1
ATOM 693 C C . GLN A 1 84 ? -18.989 -9.211 18.196 1.00 47.53 84 GLN A C 1
ATOM 695 O O . GLN A 1 84 ? -19.451 -8.225 18.769 1.00 47.53 84 GLN A O 1
ATOM 700 N N . GLU A 1 85 ? -19.754 -10.200 17.714 1.00 39.06 85 GLU A N 1
ATOM 701 C CA . GLU A 1 85 ? -21.201 -10.345 17.964 1.00 39.06 85 GLU A CA 1
ATOM 702 C C . GLU A 1 85 ? -21.495 -11.399 19.039 1.00 39.06 85 GLU A C 1
ATOM 704 O O . GLU A 1 85 ? -20.869 -12.486 19.000 1.00 39.06 85 GLU A O 1
#

Foldseek 3Di:
DVLVVVLVVLLVQLLVCVVVVVVVSNVVSLVVNLVSHQLVSQLVSLVVVCVVVVCVVHPSVSNVVSVVCNVVSVVVVVVVVVVVD

Sequence (85 aa):
MIRFLGFIIGWCLILIAFLQQWVWLAIGVTLLFSIRYQTHALLLIGLLLDGYFGAFYHVPVFSLLALSWFVLFESFRDRLNVSQE